Protein AF-A0AAE3WA89-F1 (afdb_monomer)

Sequence (58 aa):
MADIVNLNRARKQKARLQKKAQADENAVKFGRNKAQKSLDKARAEKASRDLDGKKRDE

pLDDT: mean 80.83, std 9.23, range [51.41, 92.81]

InterPro domains:
  IPR025227 Protein of unknown function DUF4169 [PF13770] (2-56)

Organism: NCBI:txid1795305

Secondary structure (DSSP, 8-state):
------HHHHHHHHHHHHHHHHHHHHHHHH---HHHHHHHHHHHHHHHHHHHTT----

Structure (mmCIF, N/CA/C/O backbone):
data_AF-A0AAE3WA89-F1
#
_entry.id   AF-A0AAE3WA89-F1
#
loop_
_atom_site.group_PDB
_atom_site.id
_atom_site.type_symbol
_atom_site.label_atom_id
_atom_site.label_alt_id
_atom_site.label_comp_id
_atom_site.label_asym_id
_atom_site.label_entity_id
_atom_site.label_seq_id
_atom_site.pdbx_PDB_ins_code
_atom_site.Cartn_x
_atom_site.Cartn_y
_atom_site.Cartn_z
_atom_site.occupancy
_atom_site.B_iso_or_equiv
_atom_site.auth_seq_id
_atom_site.auth_comp_id
_atom_site.auth_asym_id
_atom_site.auth_atom_id
_atom_site.pdbx_PDB_model_num
ATOM 1 N N . MET A 1 1 ? 14.307 -6.331 -44.290 1.00 51.41 1 MET A N 1
ATOM 2 C CA . MET A 1 1 ? 13.611 -5.170 -43.696 1.00 51.41 1 MET A CA 1
ATOM 3 C C . MET A 1 1 ? 13.880 -5.229 -42.204 1.00 51.41 1 MET A C 1
ATOM 5 O O . MET A 1 1 ? 13.567 -6.248 -41.610 1.00 51.41 1 MET A O 1
ATOM 9 N N . ALA A 1 2 ? 14.589 -4.255 -41.636 1.00 63.84 2 ALA A N 1
ATOM 10 C CA . ALA A 1 2 ? 14.899 -4.273 -40.208 1.00 63.84 2 ALA A CA 1
ATOM 11 C C . ALA A 1 2 ? 13.717 -3.679 -39.432 1.00 63.84 2 ALA A C 1
ATOM 13 O O . ALA A 1 2 ? 13.322 -2.545 -39.703 1.00 63.84 2 ALA A O 1
ATOM 14 N N . ASP A 1 3 ? 13.158 -4.434 -38.489 1.00 75.38 3 ASP A N 1
ATOM 15 C CA . ASP A 1 3 ? 12.116 -3.928 -37.599 1.00 75.38 3 ASP A CA 1
ATOM 16 C C . ASP A 1 3 ? 12.710 -2.862 -36.674 1.00 75.38 3 ASP A C 1
ATOM 18 O O . ASP A 1 3 ? 13.522 -3.143 -35.789 1.00 75.38 3 ASP A O 1
ATOM 22 N N . ILE A 1 4 ? 12.310 -1.606 -36.878 1.00 77.69 4 ILE A N 1
ATOM 23 C CA . ILE A 1 4 ? 12.721 -0.481 -36.035 1.00 77.69 4 ILE A CA 1
ATOM 24 C C . ILE A 1 4 ? 11.941 -0.574 -34.719 1.00 77.69 4 ILE A C 1
ATOM 26 O O . ILE A 1 4 ? 10.879 0.024 -34.534 1.00 77.69 4 ILE A O 1
ATOM 30 N N . VAL A 1 5 ? 12.461 -1.360 -33.780 1.00 78.12 5 VAL A N 1
ATOM 31 C CA . VAL A 1 5 ? 11.885 -1.488 -32.439 1.00 78.12 5 VAL A CA 1
ATOM 32 C C . VAL A 1 5 ? 12.199 -0.255 -31.596 1.00 78.12 5 VAL A C 1
ATOM 34 O O . VAL A 1 5 ? 13.345 0.061 -31.278 1.00 78.12 5 VAL A O 1
ATOM 37 N N . ASN A 1 6 ? 11.147 0.451 -31.178 1.00 85.88 6 ASN A N 1
ATOM 38 C CA . ASN A 1 6 ? 11.280 1.602 -30.295 1.00 85.88 6 ASN A CA 1
ATOM 39 C C . ASN A 1 6 ? 11.601 1.149 -28.858 1.00 85.88 6 ASN A C 1
ATOM 41 O O . ASN A 1 6 ? 10.711 0.824 -28.065 1.00 85.88 6 ASN A O 1
ATOM 45 N N . LEU A 1 7 ? 12.886 1.194 -28.506 1.00 86.19 7 LEU A N 1
ATOM 46 C CA . LEU A 1 7 ? 13.403 0.826 -27.184 1.00 86.19 7 LEU A CA 1
ATOM 47 C C . LEU A 1 7 ? 12.768 1.631 -26.037 1.00 86.19 7 LEU A C 1
ATOM 49 O O . LEU A 1 7 ? 12.613 1.112 -24.931 1.00 86.19 7 LEU A O 1
ATOM 53 N N . ASN A 1 8 ? 12.335 2.873 -26.279 1.00 88.69 8 ASN A N 1
ATOM 54 C CA . ASN A 1 8 ? 11.666 3.681 -25.256 1.00 88.69 8 ASN A CA 1
ATOM 55 C C . ASN A 1 8 ? 10.284 3.120 -24.911 1.00 88.69 8 ASN A C 1
ATOM 57 O O . ASN A 1 8 ? 9.907 3.100 -23.738 1.00 88.69 8 ASN A O 1
ATOM 61 N N . ARG A 1 9 ? 9.533 2.629 -25.907 1.00 86.81 9 ARG A N 1
ATOM 62 C CA . ARG A 1 9 ? 8.245 1.956 -25.674 1.00 86.81 9 ARG A CA 1
ATOM 63 C C . ARG A 1 9 ? 8.443 0.666 -24.880 1.00 86.81 9 ARG A C 1
ATOM 65 O O . ARG A 1 9 ? 7.758 0.478 -23.877 1.00 86.81 9 ARG A O 1
ATOM 72 N N . ALA A 1 10 ? 9.436 -0.144 -25.246 1.00 88.25 10 ALA A N 1
ATOM 73 C CA . ALA A 1 10 ? 9.769 -1.377 -24.530 1.00 88.25 10 ALA A CA 1
ATOM 74 C C . ALA A 1 10 ? 10.160 -1.115 -23.061 1.00 88.25 10 ALA A C 1
ATOM 76 O O . ALA A 1 10 ? 9.644 -1.761 -22.147 1.00 88.25 10 ALA A O 1
ATOM 77 N N . ARG A 1 11 ? 11.004 -0.105 -22.800 1.00 92.12 11 ARG A N 1
ATOM 78 C CA . ARG A 1 11 ? 11.380 0.304 -21.433 1.00 92.12 11 ARG A CA 1
ATOM 79 C C . ARG A 1 11 ? 10.175 0.783 -20.621 1.00 92.12 11 ARG A C 1
ATOM 81 O O . ARG A 1 11 ? 10.011 0.371 -19.474 1.00 92.12 11 ARG A O 1
ATOM 88 N N . LYS A 1 12 ? 9.303 1.610 -21.211 1.00 91.81 12 LYS A N 1
ATOM 89 C CA . LYS A 1 12 ? 8.070 2.087 -20.556 1.00 91.81 12 LYS A CA 1
ATOM 90 C C . LYS A 1 12 ? 7.116 0.938 -20.231 1.00 91.81 12 LYS A C 1
ATOM 92 O O . LYS A 1 12 ? 6.534 0.923 -19.148 1.00 91.81 12 LYS A O 1
ATOM 97 N N . GLN A 1 13 ? 6.978 -0.028 -21.135 1.00 91.12 13 GLN A N 1
ATOM 98 C CA . GLN A 1 13 ? 6.165 -1.218 -20.907 1.00 91.12 13 GLN A CA 1
ATOM 99 C C . GLN A 1 13 ? 6.732 -2.063 -19.762 1.00 91.12 13 GLN A C 1
ATOM 101 O O . GLN A 1 13 ? 5.990 -2.393 -18.841 1.00 91.12 13 GLN A O 1
ATOM 106 N N . LYS A 1 14 ? 8.048 -2.317 -19.747 1.00 90.38 14 LYS A N 1
ATOM 107 C CA . LYS A 1 14 ? 8.722 -3.026 -18.647 1.00 90.38 14 LYS A CA 1
ATOM 108 C C . LYS A 1 14 ? 8.506 -2.329 -17.300 1.00 90.38 14 LYS A C 1
ATOM 110 O O . LYS A 1 14 ? 8.118 -2.980 -16.336 1.00 90.38 14 LYS A O 1
ATOM 115 N N . ALA A 1 15 ? 8.673 -1.007 -17.246 1.00 92.81 15 ALA A N 1
ATOM 116 C CA . ALA A 1 15 ? 8.439 -0.230 -16.029 1.00 92.81 15 ALA A CA 1
ATOM 117 C C . ALA A 1 15 ? 6.975 -0.302 -15.557 1.00 92.81 15 ALA A C 1
ATOM 119 O O . ALA A 1 15 ? 6.708 -0.388 -14.360 1.00 92.81 15 ALA A O 1
ATOM 120 N N . ARG A 1 16 ? 6.008 -0.295 -16.485 1.00 92.50 16 ARG A N 1
ATOM 121 C CA . ARG A 1 16 ? 4.582 -0.446 -16.155 1.00 92.50 16 ARG A CA 1
ATOM 122 C C . ARG A 1 16 ? 4.270 -1.838 -15.600 1.00 92.50 16 ARG A C 1
ATOM 124 O O . ARG A 1 16 ? 3.528 -1.933 -14.628 1.00 92.50 16 ARG A O 1
ATOM 131 N N . LEU A 1 17 ? 4.851 -2.890 -16.177 1.00 91.75 17 LEU A N 1
ATOM 132 C CA . LEU A 1 17 ? 4.696 -4.264 -15.690 1.00 91.75 17 LEU A CA 1
ATOM 133 C C . LEU A 1 17 ? 5.287 -4.437 -14.286 1.00 91.75 17 LEU A C 1
ATOM 135 O O . LEU A 1 17 ? 4.621 -4.979 -13.412 1.00 91.75 17 LEU A O 1
ATOM 139 N N . GLN A 1 18 ? 6.486 -3.900 -14.041 1.00 90.06 18 GLN A N 1
ATOM 140 C CA . GLN A 1 18 ? 7.118 -3.925 -12.716 1.00 90.06 18 GLN A CA 1
ATOM 141 C C . GLN A 1 18 ? 6.275 -3.200 -11.661 1.00 90.06 18 GLN A C 1
ATOM 143 O O . GLN A 1 18 ? 6.063 -3.729 -10.574 1.00 90.06 18 GLN A O 1
ATOM 148 N N . LYS A 1 19 ? 5.732 -2.021 -11.994 1.00 89.12 19 LYS A N 1
ATOM 149 C CA . LYS A 1 19 ? 4.819 -1.290 -11.101 1.00 89.12 19 LYS A CA 1
ATOM 150 C C . LYS A 1 19 ? 3.552 -2.082 -10.787 1.00 89.12 19 LYS A C 1
ATOM 152 O O . LYS A 1 19 ? 3.082 -2.024 -9.657 1.00 89.12 19 LYS A O 1
ATOM 157 N N . LYS A 1 20 ? 3.000 -2.805 -11.768 1.00 86.38 20 LYS A N 1
ATOM 158 C CA . LYS A 1 20 ? 1.820 -3.652 -11.560 1.00 86.38 20 LYS A CA 1
ATOM 159 C C . LYS A 1 20 ? 2.133 -4.811 -10.609 1.00 86.38 20 LYS A C 1
ATOM 161 O O . LYS A 1 20 ? 1.431 -4.959 -9.623 1.00 86.38 20 LYS A O 1
ATOM 166 N N . ALA A 1 21 ? 3.236 -5.528 -10.830 1.00 87.44 21 ALA A N 1
ATOM 167 C CA . ALA A 1 21 ? 3.669 -6.608 -9.941 1.00 87.44 21 ALA A CA 1
ATOM 168 C C . ALA A 1 21 ? 3.896 -6.120 -8.498 1.00 87.44 21 ALA A C 1
ATOM 170 O O . ALA A 1 21 ? 3.403 -6.726 -7.553 1.00 87.44 21 ALA A O 1
ATOM 171 N N . GLN A 1 22 ? 4.554 -4.969 -8.322 1.00 84.75 22 GLN A N 1
ATOM 172 C CA . GLN A 1 22 ? 4.720 -4.350 -7.003 1.00 84.75 22 GLN A CA 1
ATOM 173 C C . GLN A 1 22 ? 3.384 -3.944 -6.369 1.00 84.75 22 GLN A C 1
ATOM 175 O O . GLN A 1 22 ? 3.219 -4.060 -5.159 1.00 84.75 22 GLN A O 1
ATOM 180 N N . ALA A 1 23 ? 2.430 -3.448 -7.160 1.00 82.12 23 ALA A N 1
ATOM 181 C CA . ALA A 1 23 ? 1.101 -3.103 -6.668 1.00 82.12 23 ALA A CA 1
ATOM 182 C C . ALA A 1 23 ? 0.323 -4.346 -6.218 1.00 82.12 23 ALA A C 1
ATOM 184 O O . ALA A 1 23 ? -0.294 -4.300 -5.158 1.00 82.12 23 ALA A O 1
ATOM 185 N N . ASP A 1 24 ? 0.405 -5.445 -6.968 1.00 81.31 24 ASP A N 1
ATOM 186 C CA . ASP A 1 24 ? -0.218 -6.725 -6.622 1.00 81.31 24 ASP A CA 1
ATOM 187 C C . ASP A 1 24 ? 0.422 -7.313 -5.350 1.00 81.31 24 ASP A C 1
ATOM 189 O O . ASP A 1 24 ? -0.280 -7.680 -4.408 1.00 81.31 24 ASP A O 1
ATOM 193 N N . GLU A 1 25 ? 1.756 -7.293 -5.250 1.00 81.81 25 GLU A N 1
ATOM 194 C CA . GLU A 1 25 ? 2.473 -7.671 -4.027 1.00 81.81 25 GLU A CA 1
ATOM 195 C C . GLU A 1 25 ? 2.06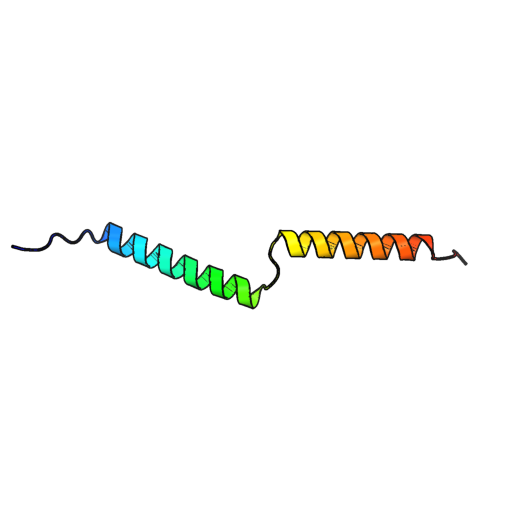9 -6.806 -2.834 1.00 81.81 25 GLU A C 1
ATOM 197 O O . GLU A 1 25 ? 1.868 -7.324 -1.742 1.00 81.81 25 GLU A O 1
ATOM 202 N N . ASN A 1 26 ? 1.932 -5.494 -3.021 1.00 81.62 26 ASN A N 1
ATOM 203 C CA . ASN A 1 26 ? 1.506 -4.586 -1.964 1.00 81.62 26 ASN A CA 1
ATOM 204 C C . ASN A 1 26 ? 0.031 -4.783 -1.600 1.00 81.62 26 ASN A C 1
ATOM 206 O O . ASN A 1 26 ? -0.327 -4.623 -0.437 1.00 81.62 26 ASN A O 1
ATOM 210 N N . ALA A 1 27 ? -0.825 -5.151 -2.552 1.00 75.94 27 ALA A N 1
ATOM 211 C CA . ALA A 1 27 ? -2.216 -5.494 -2.285 1.00 75.94 27 ALA A CA 1
ATOM 212 C C . ALA A 1 27 ? -2.311 -6.750 -1.412 1.00 75.94 27 ALA A C 1
ATOM 214 O O . ALA A 1 27 ? -3.099 -6.767 -0.473 1.00 75.94 27 ALA A O 1
ATOM 215 N N . VAL A 1 28 ? -1.461 -7.752 -1.653 1.00 78.44 28 VAL A N 1
ATOM 216 C CA . VAL A 1 28 ? -1.375 -8.962 -0.821 1.00 78.44 28 VAL A CA 1
ATOM 217 C C . VAL A 1 28 ? -0.726 -8.664 0.535 1.00 78.44 28 VAL A C 1
ATOM 219 O O . VAL A 1 28 ? -1.297 -8.978 1.575 1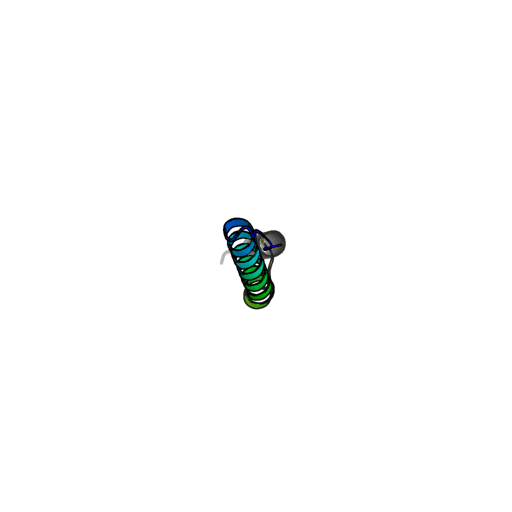.00 78.44 28 VAL A O 1
ATOM 222 N N . LYS A 1 29 ? 0.447 -8.017 0.539 1.00 72.25 29 LYS A N 1
ATOM 223 C CA . LYS A 1 29 ? 1.243 -7.728 1.747 1.00 72.25 29 LYS A CA 1
ATOM 224 C C . LYS A 1 29 ? 0.544 -6.751 2.681 1.00 72.25 29 LYS A C 1
ATOM 226 O O . LYS A 1 29 ? 0.577 -6.922 3.895 1.00 72.25 29 LYS A O 1
ATOM 231 N N . PHE A 1 30 ? -0.064 -5.708 2.124 1.00 71.31 30 PHE A N 1
ATOM 232 C CA . PHE A 1 30 ? -0.682 -4.648 2.911 1.00 71.31 30 PHE A CA 1
ATOM 233 C C . PHE A 1 30 ? -2.195 -4.753 2.999 1.00 71.31 30 PHE A C 1
ATOM 235 O O . PHE A 1 30 ? -2.731 -4.014 3.824 1.00 71.31 30 PHE A O 1
ATOM 242 N N . GLY A 1 31 ? -2.836 -5.652 2.227 1.00 65.81 31 GLY A N 1
ATOM 243 C CA . GLY A 1 31 ? -4.131 -6.337 2.444 1.00 65.81 31 GLY A CA 1
ATOM 244 C C . GLY A 1 31 ? -5.396 -5.492 2.614 1.00 65.81 31 GLY A C 1
ATOM 245 O O . GLY A 1 31 ? -6.505 -5.944 2.357 1.00 65.81 31 GLY A O 1
ATOM 246 N N . ARG A 1 32 ? -5.239 -4.254 3.064 1.00 69.38 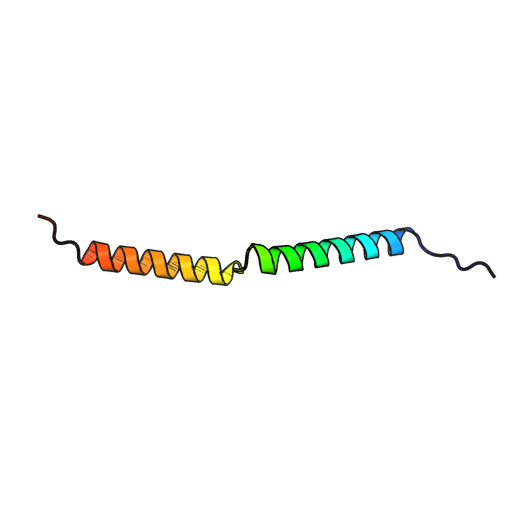32 ARG A N 1
ATOM 247 C CA . ARG A 1 32 ? -6.270 -3.290 3.385 1.00 69.38 32 ARG A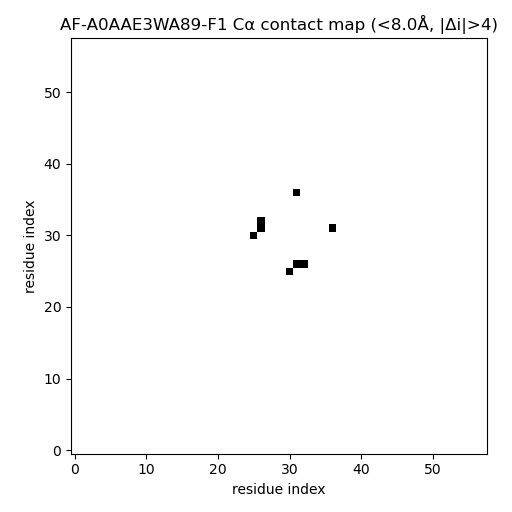 CA 1
ATOM 248 C C . ARG A 1 32 ? -6.078 -2.116 2.454 1.00 69.38 32 ARG A C 1
ATOM 250 O O . ARG A 1 32 ? -5.091 -1.375 2.542 1.00 69.38 32 ARG A O 1
ATOM 257 N N . ASN A 1 33 ? -7.043 -1.940 1.565 1.00 70.94 33 ASN A N 1
ATOM 258 C CA . ASN A 1 33 ? -7.126 -0.741 0.753 1.00 70.94 33 ASN A CA 1
ATOM 259 C C . ASN A 1 33 ? -7.351 0.492 1.664 1.00 70.94 33 ASN A C 1
ATOM 261 O O . ASN A 1 33 ? -7.728 0.368 2.834 1.00 70.94 33 ASN A O 1
ATOM 265 N N . LYS A 1 34 ? -7.089 1.705 1.157 1.00 69.88 34 LYS A N 1
ATOM 266 C CA . LYS A 1 34 ? -7.249 2.937 1.958 1.00 69.88 34 LYS A CA 1
ATOM 267 C C . LYS A 1 34 ? -8.660 3.072 2.551 1.00 69.88 34 LYS A C 1
ATOM 269 O O . LYS A 1 34 ? -8.774 3.514 3.688 1.00 69.88 34 LYS A O 1
ATOM 274 N N . ALA A 1 35 ? -9.692 2.645 1.820 1.00 73.81 35 ALA A N 1
ATOM 275 C CA . ALA A 1 35 ? -11.084 2.693 2.266 1.00 73.81 35 ALA A CA 1
ATOM 276 C C . ALA A 1 35 ? -11.376 1.715 3.425 1.00 73.81 35 ALA A C 1
ATOM 278 O O . ALA A 1 35 ? -12.080 2.055 4.370 1.00 73.81 35 ALA A O 1
ATOM 279 N N . GLN A 1 36 ? -10.789 0.521 3.403 1.00 74.25 36 GLN A N 1
ATOM 280 C CA . GLN A 1 36 ? -10.863 -0.473 4.472 1.00 74.25 36 GLN A CA 1
ATOM 281 C C . GLN A 1 36 ? -10.119 0.029 5.705 1.00 74.25 36 GLN A C 1
ATOM 283 O O . GLN A 1 36 ? -10.669 -0.009 6.798 1.00 74.25 36 GLN A O 1
ATOM 288 N N . LYS A 1 37 ? -8.923 0.612 5.534 1.00 77.69 37 LYS A N 1
ATOM 289 C CA . LYS A 1 37 ? -8.201 1.251 6.645 1.00 77.69 37 LYS A CA 1
ATOM 290 C C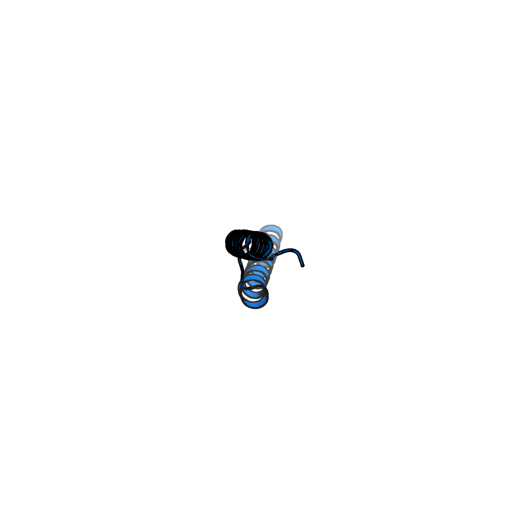 . LYS A 1 37 ? -9.005 2.391 7.276 1.00 77.69 37 LYS A C 1
ATOM 292 O O . LYS A 1 37 ? -9.029 2.495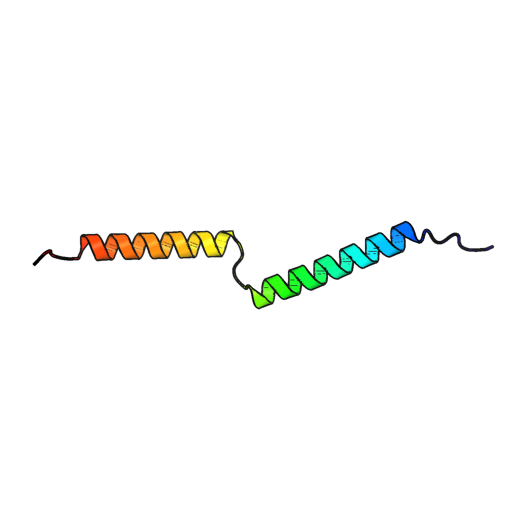 8.498 1.00 77.69 37 LYS A O 1
ATOM 297 N N . SER A 1 38 ? -9.668 3.233 6.479 1.00 81.19 38 SER A N 1
ATOM 298 C CA . SER A 1 38 ? -10.510 4.309 7.019 1.00 81.19 38 SER A CA 1
ATOM 299 C C . SER A 1 38 ? -11.763 3.782 7.714 1.00 81.19 38 SER A C 1
ATOM 301 O O . SER A 1 38 ? -12.129 4.306 8.761 1.00 81.19 38 SER A O 1
ATOM 303 N N . LEU A 1 39 ? -12.396 2.735 7.175 1.00 83.81 39 LEU A N 1
ATOM 304 C CA . LEU A 1 39 ? -13.549 2.091 7.809 1.00 83.81 39 LEU A CA 1
ATOM 305 C C . LEU A 1 39 ? -13.168 1.440 9.140 1.00 83.81 39 LEU A C 1
ATOM 307 O O . LEU A 1 39 ? -13.881 1.615 10.124 1.00 83.81 39 LEU A O 1
ATOM 311 N N . ASP A 1 40 ? -12.037 0.739 9.193 1.00 82.62 40 ASP A N 1
ATOM 312 C CA . ASP A 1 40 ? -11.532 0.131 10.425 1.00 82.62 40 ASP A CA 1
ATOM 313 C C . ASP A 1 40 ? -11.189 1.196 11.468 1.00 82.62 40 ASP A C 1
ATOM 315 O O . ASP A 1 40 ? -11.556 1.054 12.633 1.00 82.62 40 ASP A O 1
ATOM 319 N N . LYS A 1 41 ? -10.557 2.301 11.051 1.00 84.50 41 LYS A N 1
ATOM 320 C CA . LYS A 1 41 ? -10.268 3.432 11.938 1.00 84.50 41 LYS A CA 1
ATOM 321 C C . LYS A 1 41 ? -11.552 4.048 12.498 1.00 84.50 41 LYS A C 1
ATOM 323 O O . LYS A 1 41 ? -11.667 4.205 13.707 1.00 84.50 41 LYS A O 1
ATOM 328 N N . ALA A 1 42 ? -12.543 4.314 11.648 1.00 87.50 42 ALA A N 1
ATOM 329 C CA . ALA A 1 42 ? -13.830 4.859 12.077 1.00 87.50 42 ALA A CA 1
ATOM 330 C C . ALA A 1 42 ? -14.582 3.907 13.027 1.00 87.50 42 ALA A C 1
ATOM 332 O O . ALA A 1 42 ? -15.209 4.350 13.990 1.00 87.50 42 ALA A O 1
ATOM 333 N N . ARG A 1 43 ? -14.502 2.589 12.791 1.00 88.12 43 ARG A N 1
ATOM 334 C CA . ARG A 1 43 ? -15.064 1.567 13.688 1.00 88.12 43 ARG A CA 1
ATOM 335 C C . ARG A 1 43 ? -14.349 1.534 15.035 1.00 88.12 43 ARG A C 1
ATOM 337 O O . ARG A 1 43 ? -15.024 1.476 16.057 1.00 88.12 43 ARG A O 1
ATOM 344 N N . ALA A 1 44 ? -13.020 1.613 15.044 1.00 86.81 44 ALA A N 1
ATOM 345 C CA . ALA A 1 44 ? -12.228 1.668 16.270 1.00 86.81 44 ALA A CA 1
ATOM 346 C C . ALA A 1 44 ? -12.516 2.944 17.079 1.00 86.81 44 ALA A C 1
ATOM 348 O O . ALA A 1 44 ? -12.726 2.870 18.284 1.00 86.81 44 ALA A O 1
ATOM 349 N N . GLU A 1 45 ? -12.613 4.102 16.423 1.00 87.19 45 GLU A N 1
ATOM 350 C CA . GLU A 1 45 ? -12.972 5.374 17.066 1.00 87.19 45 GLU A CA 1
ATOM 351 C C . GLU A 1 45 ? -14.399 5.368 17.621 1.00 87.19 45 GLU A C 1
ATOM 353 O O . GLU A 1 45 ? -14.661 5.941 18.678 1.00 87.19 45 GLU A O 1
ATOM 358 N N . LYS A 1 46 ? -15.347 4.731 16.922 1.00 88.69 46 LYS A N 1
ATOM 359 C CA . LYS A 1 46 ? -16.702 4.534 17.448 1.00 88.69 46 LYS A CA 1
ATOM 360 C C . LYS A 1 46 ? -16.676 3.634 18.684 1.00 88.69 46 LYS A C 1
ATOM 362 O O . LYS A 1 46 ? -17.235 4.014 19.701 1.00 88.69 46 LYS A O 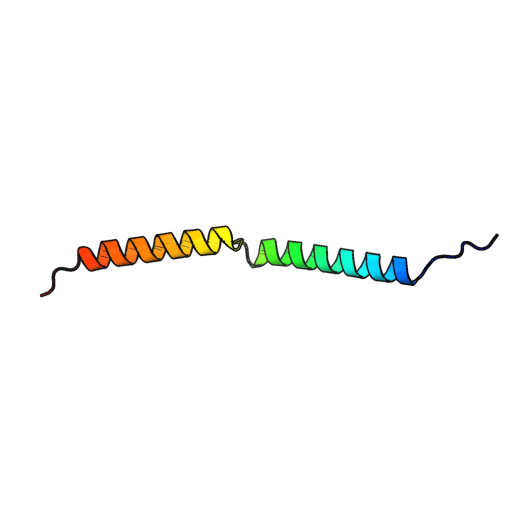1
ATOM 367 N N . ALA A 1 47 ? -15.983 2.499 18.617 1.00 87.31 47 ALA A N 1
ATOM 368 C CA . ALA A 1 47 ? -15.859 1.585 19.747 1.00 87.31 47 ALA A CA 1
ATOM 369 C C . ALA A 1 47 ? -15.189 2.249 20.962 1.00 87.31 47 ALA A C 1
ATOM 371 O O . ALA A 1 47 ? -15.667 2.074 22.076 1.00 87.31 47 ALA A O 1
ATOM 372 N N . SER A 1 48 ? -14.140 3.054 20.755 1.00 85.62 48 SER A N 1
ATOM 373 C CA . SER A 1 48 ? -13.509 3.836 21.828 1.00 85.62 48 SER A CA 1
ATOM 374 C C . SER A 1 48 ? -14.508 4.783 22.477 1.00 85.62 48 SER A C 1
ATOM 376 O O . SER A 1 48 ? -14.681 4.733 23.684 1.00 85.62 48 SER A O 1
ATOM 378 N N . ARG A 1 49 ? -15.230 5.584 21.682 1.00 85.94 49 ARG A N 1
ATOM 379 C CA . ARG A 1 49 ? -16.244 6.516 22.201 1.00 85.94 49 ARG A CA 1
ATOM 380 C C . ARG A 1 49 ? -17.371 5.806 22.944 1.00 85.94 49 ARG A C 1
ATOM 382 O O . ARG A 1 49 ? -17.794 6.274 23.994 1.00 85.94 49 ARG A O 1
ATOM 389 N N . ASP A 1 50 ? -17.835 4.676 22.417 1.00 85.56 50 ASP A N 1
ATOM 390 C CA . ASP A 1 50 ? -18.878 3.869 23.049 1.00 85.56 50 ASP A CA 1
ATOM 391 C C . ASP A 1 50 ? -18.403 3.277 24.387 1.00 85.56 50 ASP A C 1
ATOM 393 O O . ASP A 1 50 ? -19.211 3.103 25.297 1.00 85.56 50 ASP A O 1
ATOM 397 N N . LEU A 1 51 ? -17.112 2.951 24.516 1.00 84.19 51 LEU A N 1
ATOM 398 C CA . LEU A 1 51 ? -16.509 2.482 25.765 1.00 84.19 51 LEU A CA 1
ATOM 399 C C . LEU A 1 51 ? -16.253 3.629 26.741 1.00 84.19 51 LEU A C 1
ATOM 401 O O . LEU A 1 51 ? -16.554 3.485 27.920 1.00 84.19 51 LEU A O 1
ATOM 405 N N . ASP A 1 52 ? -15.748 4.764 26.265 1.00 81.38 52 ASP A N 1
ATOM 406 C CA . ASP A 1 52 ? -15.492 5.943 27.091 1.00 81.38 52 ASP A CA 1
ATOM 407 C C . ASP A 1 52 ? -16.799 6.508 27.660 1.00 81.38 52 ASP A C 1
ATOM 409 O O . ASP A 1 52 ? -16.869 6.783 28.848 1.00 81.38 52 ASP A O 1
ATOM 413 N N . GLY A 1 53 ? -17.884 6.551 26.878 1.00 79.44 53 GLY A N 1
ATOM 414 C CA . GLY A 1 53 ? -19.211 6.928 27.385 1.00 79.44 53 GLY A CA 1
ATOM 415 C C . GLY A 1 53 ? -19.835 5.913 28.354 1.00 79.44 53 GLY A C 1
ATOM 416 O O . GLY A 1 53 ? -20.830 6.217 29.007 1.00 79.44 53 GLY A O 1
ATOM 417 N N . LYS A 1 54 ? -19.279 4.698 28.441 1.00 78.44 54 LYS A N 1
ATOM 418 C CA . LYS A 1 54 ? -19.688 3.655 29.395 1.00 78.44 54 LYS A CA 1
ATOM 419 C C . LYS A 1 54 ? -18.750 3.540 30.592 1.00 78.44 54 LYS A C 1
ATOM 421 O O . LYS A 1 54 ? -19.090 2.814 31.529 1.00 78.44 54 LYS A O 1
ATOM 426 N N . LYS A 1 55 ? -17.599 4.219 30.584 1.00 70.12 55 LYS A N 1
ATOM 427 C CA . LYS A 1 55 ? -16.774 4.342 31.782 1.00 70.12 55 LYS A CA 1
ATOM 428 C C . LYS A 1 55 ? -17.555 5.192 32.774 1.00 70.12 55 LYS A C 1
ATOM 430 O O . LYS A 1 55 ? -17.936 6.319 32.485 1.00 70.12 55 LYS A O 1
ATOM 435 N N . ARG A 1 56 ? -17.856 4.591 33.920 1.00 71.81 56 ARG A N 1
ATOM 436 C CA . ARG A 1 56 ? -18.284 5.331 35.099 1.00 71.81 56 ARG A CA 1
ATOM 437 C C . ARG A 1 56 ? -17.002 5.823 35.751 1.00 71.81 56 ARG A C 1
ATOM 439 O O . ARG A 1 56 ? -16.142 4.997 36.049 1.00 71.81 56 ARG A O 1
ATOM 446 N N . ASP A 1 57 ? -16.874 7.136 35.873 1.00 64.56 57 ASP A N 1
ATOM 447 C CA . ASP A 1 57 ? -15.839 7.751 36.694 1.00 64.56 57 ASP A CA 1
ATOM 448 C C . ASP A 1 57 ? -16.115 7.339 38.150 1.00 64.56 57 ASP A C 1
ATOM 450 O O . ASP A 1 57 ? -17.128 7.743 38.727 1.0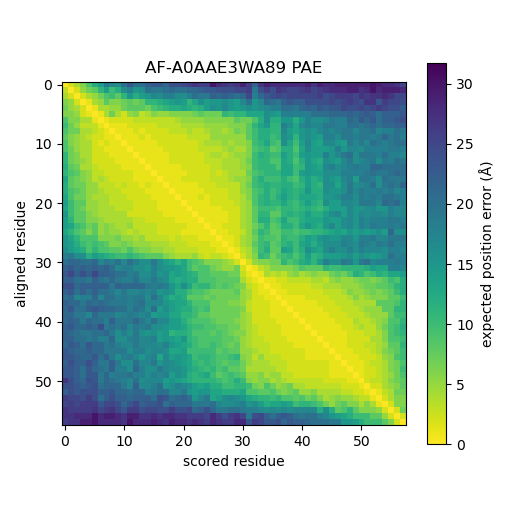0 64.56 57 ASP A O 1
ATOM 454 N N . GLU A 1 58 ? -15.274 6.459 38.691 1.00 54.09 58 GLU A N 1
ATOM 455 C CA . GLU A 1 58 ? -15.056 6.330 40.138 1.00 54.09 58 GLU A CA 1
ATOM 456 C C . GLU A 1 58 ? -13.929 7.274 40.559 1.00 54.09 58 GLU A C 1
ATOM 458 O O . GLU A 1 58 ? -1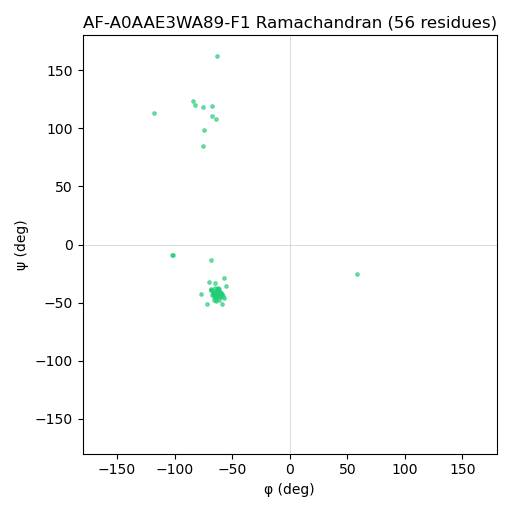2.917 7.351 39.819 1.00 54.09 58 GLU A O 1
#

Solvent-accessible surface area (backbone atoms only — not comparable to full-atom values): 3503 Å² total; per-residue (Å²): 134,82,82,86,72,60,62,68,59,54,51,53,50,52,53,51,52,53,53,48,53,52,48,53,51,43,48,64,75,58,68,56,54,74,68,52,51,50,50,52,49,54,49,50,54,49,51,49,51,60,48,57,77,63,57,76,90,125

Radius of gyration: 24.08 Å; Cα contacts (8 Å, |Δi|>4): 4; chains: 1; bounding box: 35×17×84 Å

Foldseek 3Di:
DDPPDDVVVVVVVVVVVVVVVVVVVCCVVVVADPVNVVVVVVVVVVVVVVVVVVDDDD

Mean predicted aligned error: 11.1 Å